Protein AF-Q5NWP3-F1 (afdb_monomer_lite)

Structure (mmCIF, N/CA/C/O backbone):
data_AF-Q5NWP3-F1
#
_entry.id   AF-Q5NWP3-F1
#
loop_
_atom_site.group_PDB
_atom_site.id
_atom_site.type_symbol
_atom_site.label_atom_id
_atom_site.label_alt_id
_atom_site.label_comp_id
_atom_site.label_asym_id
_atom_site.label_entity_id
_atom_site.label_seq_id
_atom_site.pdbx_PDB_ins_code
_atom_site.Cartn_x
_atom_site.Cartn_y
_atom_site.Cartn_z
_atom_site.occupancy
_atom_site.B_iso_or_equiv
_atom_site.auth_seq_id
_atom_site.auth_comp_id
_atom_site.auth_asym_id
_atom_site.auth_atom_id
_atom_site.pdbx_PDB_model_num
ATOM 1 N N . MET A 1 1 ? 7.781 5.897 -9.973 1.00 53.88 1 MET A N 1
ATOM 2 C CA . MET A 1 1 ? 6.914 5.285 -11.003 1.00 53.88 1 MET A CA 1
ATOM 3 C C . MET A 1 1 ? 6.469 3.953 -10.437 1.00 53.88 1 MET A C 1
ATOM 5 O O . MET A 1 1 ? 7.337 3.228 -9.974 1.00 53.88 1 MET A O 1
ATOM 9 N N . VAL A 1 2 ? 5.167 3.684 -10.368 1.00 66.25 2 VAL A N 1
ATOM 10 C CA . VAL A 1 2 ? 4.636 2.439 -9.792 1.00 66.25 2 VAL A CA 1
ATOM 11 C C . VAL A 1 2 ? 4.094 1.606 -10.946 1.00 66.25 2 VAL A C 1
ATOM 13 O O . VAL A 1 2 ? 3.262 2.103 -11.701 1.00 66.25 2 VAL A O 1
ATOM 16 N N . PHE A 1 3 ? 4.604 0.389 -11.113 1.00 75.75 3 PHE A N 1
ATOM 17 C CA . PHE A 1 3 ? 4.081 -0.578 -12.074 1.00 75.75 3 PHE A CA 1
ATOM 18 C C . PHE A 1 3 ? 3.000 -1.416 -11.387 1.00 75.75 3 PHE A C 1
ATOM 20 O O . PHE A 1 3 ? 3.159 -1.806 -10.235 1.00 75.75 3 PHE A O 1
ATOM 27 N N . SER A 1 4 ? 1.911 -1.740 -12.078 1.00 82.62 4 SER A N 1
ATOM 28 C CA . SER A 1 4 ? 1.048 -2.851 -11.662 1.00 82.62 4 SER A CA 1
ATOM 29 C C . SER A 1 4 ? 1.817 -4.175 -11.737 1.00 82.62 4 SER A C 1
ATOM 31 O O . SER A 1 4 ? 2.755 -4.304 -12.523 1.00 82.62 4 SER A O 1
ATOM 33 N N . GLN A 1 5 ? 1.377 -5.206 -11.008 1.00 80.06 5 GLN A N 1
ATOM 34 C CA . GLN A 1 5 ? 2.008 -6.538 -11.059 1.00 80.06 5 GLN A CA 1
ATOM 35 C C . GLN A 1 5 ? 2.155 -7.080 -12.490 1.00 80.06 5 GLN A C 1
ATOM 37 O O . GLN A 1 5 ? 3.157 -7.704 -12.833 1.00 80.06 5 GLN A O 1
ATOM 42 N N . ARG A 1 6 ? 1.169 -6.810 -13.356 1.00 86.81 6 ARG A N 1
ATOM 43 C CA . ARG A 1 6 ? 1.206 -7.222 -14.765 1.00 86.81 6 ARG A CA 1
ATOM 44 C C . ARG A 1 6 ? 2.263 -6.455 -15.560 1.00 86.81 6 ARG A C 1
ATOM 46 O O . ARG A 1 6 ? 2.953 -7.047 -16.389 1.00 86.81 6 ARG A O 1
ATOM 53 N N . GLU A 1 7 ? 2.379 -5.152 -15.326 1.00 89.19 7 GLU A N 1
ATOM 54 C CA . GLU A 1 7 ? 3.393 -4.314 -15.972 1.00 89.19 7 GLU A CA 1
ATOM 55 C C . GLU A 1 7 ? 4.792 -4.703 -15.493 1.00 89.19 7 GLU A C 1
ATOM 57 O O . GLU A 1 7 ? 5.667 -4.926 -16.326 1.00 89.19 7 GLU A O 1
ATOM 62 N N . LEU A 1 8 ? 4.977 -4.906 -14.186 1.00 88.44 8 LEU A N 1
ATOM 63 C CA . LEU A 1 8 ? 6.241 -5.347 -13.604 1.00 88.44 8 LEU A CA 1
ATOM 64 C C . LEU A 1 8 ? 6.680 -6.702 -14.171 1.00 88.44 8 LEU A C 1
ATOM 66 O O . LEU A 1 8 ? 7.806 -6.829 -14.646 1.00 88.44 8 LEU A O 1
ATOM 70 N N . ALA A 1 9 ? 5.786 -7.695 -14.201 1.00 86.62 9 ALA A N 1
ATOM 71 C CA . ALA A 1 9 ? 6.088 -9.008 -14.770 1.00 86.62 9 ALA A CA 1
ATOM 72 C C . ALA A 1 9 ? 6.514 -8.915 -16.245 1.00 86.62 9 ALA A C 1
ATOM 74 O O . ALA A 1 9 ? 7.444 -9.601 -16.672 1.00 86.62 9 ALA A O 1
ATOM 75 N N . THR A 1 10 ? 5.867 -8.034 -17.014 1.00 93.19 10 THR A N 1
ATOM 76 C CA . THR A 1 10 ? 6.191 -7.806 -18.430 1.00 93.19 10 THR A CA 1
ATOM 77 C C . THR A 1 10 ? 7.558 -7.139 -18.590 1.00 93.19 10 THR A C 1
ATOM 79 O O . THR A 1 10 ? 8.366 -7.589 -19.402 1.00 93.19 10 THR A O 1
ATOM 82 N N . VAL A 1 11 ? 7.855 -6.111 -17.789 1.00 90.75 11 VAL A N 1
ATOM 83 C CA . VAL A 1 11 ? 9.152 -5.416 -17.796 1.00 90.75 11 VAL A CA 1
ATOM 84 C C . VAL A 1 11 ? 10.282 -6.370 -17.404 1.00 90.75 11 VAL A C 1
ATOM 86 O O . VAL A 1 11 ? 11.279 -6.459 -18.117 1.00 90.75 11 VAL A O 1
ATOM 89 N N . LEU A 1 12 ? 10.118 -7.145 -16.329 1.00 90.31 12 LEU A N 1
ATOM 90 C CA . LEU A 1 12 ? 11.107 -8.137 -15.894 1.00 90.31 12 LEU A CA 1
ATOM 91 C C . LEU A 1 12 ? 11.341 -9.222 -16.954 1.00 90.31 12 LEU A C 1
ATOM 93 O O . LEU A 1 12 ? 12.481 -9.632 -17.180 1.00 90.31 12 LEU A O 1
ATOM 97 N N . ALA A 1 13 ? 10.281 -9.679 -17.628 1.00 89.81 13 ALA A N 1
ATOM 98 C CA . ALA A 1 13 ? 10.400 -10.641 -18.718 1.00 89.81 13 ALA A CA 1
ATOM 99 C C . ALA A 1 13 ? 11.202 -10.068 -19.897 1.00 89.81 13 ALA A C 1
ATOM 101 O O . ALA A 1 13 ? 12.095 -10.744 -20.411 1.00 89.81 13 ALA A O 1
ATOM 102 N N . ALA A 1 14 ? 10.933 -8.818 -20.287 1.00 89.81 14 ALA A N 1
ATOM 103 C CA . ALA A 1 14 ? 11.665 -8.132 -21.348 1.00 89.81 14 ALA A CA 1
ATOM 104 C C . ALA A 1 14 ? 13.147 -7.924 -20.989 1.00 89.81 14 ALA A C 1
ATOM 106 O O . ALA A 1 14 ? 14.022 -8.203 -21.807 1.00 89.81 14 ALA A O 1
ATOM 107 N N . LEU A 1 15 ? 13.442 -7.518 -19.751 1.00 89.75 15 LEU A N 1
ATOM 108 C CA . LEU A 1 15 ? 14.812 -7.353 -19.255 1.00 89.75 15 LEU A CA 1
ATOM 109 C C . LEU A 1 15 ? 15.590 -8.675 -19.270 1.00 89.75 15 LEU A C 1
ATOM 111 O O . LEU A 1 15 ? 16.701 -8.739 -19.791 1.00 89.75 15 LEU A O 1
ATOM 115 N N . ARG A 1 16 ? 14.993 -9.766 -18.779 1.00 88.06 16 ARG A N 1
ATOM 116 C CA . ARG A 1 16 ? 15.630 -11.094 -18.812 1.00 88.06 16 ARG A CA 1
ATOM 117 C C . ARG A 1 16 ? 15.833 -11.618 -20.228 1.00 88.06 16 ARG A C 1
ATOM 119 O O . ARG A 1 16 ? 16.817 -12.308 -20.491 1.00 88.06 16 ARG A O 1
ATOM 126 N N . PHE A 1 17 ? 14.907 -11.320 -21.135 1.00 86.00 17 PHE A N 1
ATOM 127 C CA . PHE A 1 17 ? 15.078 -11.637 -22.548 1.00 86.00 17 PHE A CA 1
ATOM 128 C C . PHE A 1 17 ? 16.285 -10.887 -23.123 1.00 86.00 17 PHE A C 1
ATOM 130 O O . PHE A 1 17 ? 17.181 -11.527 -23.669 1.00 86.00 17 PHE A O 1
ATOM 137 N N . TRP A 1 18 ? 16.363 -9.574 -22.886 1.00 83.94 18 TRP A N 1
ATOM 138 C CA . TRP A 1 18 ? 17.477 -8.721 -23.304 1.00 83.94 18 TRP A CA 1
ATOM 139 C C . TRP A 1 18 ? 18.832 -9.207 -22.775 1.00 83.94 18 TRP A C 1
ATOM 141 O O . TRP A 1 18 ? 19.793 -9.318 -23.535 1.00 83.94 18 TRP A O 1
ATOM 151 N N . ALA A 1 19 ? 18.908 -9.578 -21.493 1.00 82.19 19 ALA A N 1
ATOM 152 C CA . ALA A 1 19 ? 20.126 -10.122 -20.891 1.00 82.19 19 ALA A CA 1
ATOM 153 C C . ALA A 1 19 ? 20.598 -11.412 -21.585 1.00 82.19 19 ALA A C 1
ATOM 155 O O . ALA A 1 19 ? 21.796 -11.613 -21.774 1.00 82.19 19 ALA A O 1
ATOM 156 N N . ARG A 1 20 ? 19.663 -12.280 -21.998 1.00 81.06 20 ARG A N 1
ATOM 157 C CA . ARG A 1 20 ? 19.969 -13.561 -22.654 1.00 81.06 20 ARG A CA 1
ATOM 158 C C . ARG A 1 20 ? 20.379 -13.418 -24.115 1.00 81.06 20 ARG A C 1
ATOM 160 O O . ARG A 1 20 ? 21.232 -14.173 -24.571 1.00 81.06 20 ARG A O 1
ATOM 167 N N . THR A 1 21 ? 19.738 -12.526 -24.863 1.00 80.50 21 THR A N 1
ATOM 168 C CA . THR A 1 21 ? 20.004 -12.340 -26.299 1.00 80.50 21 THR A CA 1
ATOM 169 C C . THR A 1 21 ? 21.142 -11.356 -26.565 1.00 80.50 21 THR A C 1
ATOM 171 O O . THR A 1 21 ? 21.697 -11.332 -27.665 1.00 80.50 21 THR A O 1
ATOM 174 N N . GLY A 1 22 ? 21.498 -10.545 -25.564 1.00 71.06 22 GLY A N 1
ATOM 175 C CA . GLY A 1 22 ? 22.400 -9.411 -25.711 1.00 71.06 22 GLY A CA 1
ATOM 176 C C . GLY A 1 22 ? 21.822 -8.334 -26.632 1.00 71.06 22 GLY A C 1
ATOM 177 O O . GLY A 1 22 ? 20.681 -8.416 -27.086 1.00 71.06 22 GLY A O 1
ATOM 178 N N . ILE A 1 23 ? 22.660 -7.355 -26.983 1.00 62.84 23 ILE A N 1
ATOM 179 C CA . ILE A 1 23 ? 22.331 -6.260 -27.912 1.00 62.84 23 ILE A CA 1
ATOM 180 C C . ILE A 1 23 ? 22.236 -6.755 -29.381 1.00 62.84 23 ILE A C 1
ATOM 182 O O . ILE A 1 23 ? 22.269 -5.973 -30.323 1.00 62.84 23 ILE A O 1
ATOM 186 N N . SER A 1 24 ? 22.075 -8.061 -29.617 1.00 60.84 24 SER A N 1
ATOM 187 C CA . SER A 1 24 ? 21.851 -8.626 -30.962 1.00 60.84 24 SER A CA 1
ATOM 188 C C . SER A 1 24 ? 20.407 -8.426 -31.449 1.00 60.84 24 SER A C 1
ATOM 190 O O . SER A 1 24 ? 19.904 -9.206 -32.258 1.00 60.84 24 SER A O 1
ATOM 192 N N . GLY A 1 25 ? 19.728 -7.408 -30.917 1.00 63.09 25 GLY A N 1
ATOM 193 C CA . GLY A 1 25 ? 18.420 -6.968 -31.368 1.00 63.09 25 GLY A CA 1
ATOM 194 C C . GLY A 1 25 ? 18.489 -6.298 -32.738 1.00 63.09 25 GLY A C 1
ATOM 195 O O . GLY A 1 25 ? 19.553 -6.042 -33.306 1.00 63.09 25 GLY A O 1
ATOM 196 N N . THR A 1 26 ? 17.321 -6.001 -33.282 1.00 71.88 26 THR A N 1
ATOM 197 C CA . THR A 1 26 ? 17.182 -5.185 -34.485 1.00 71.88 26 THR A CA 1
ATOM 198 C C . THR A 1 26 ? 17.860 -3.813 -34.302 1.00 71.88 26 THR A C 1
ATOM 200 O O . THR A 1 26 ? 17.961 -3.314 -33.177 1.00 71.88 26 THR A O 1
ATOM 203 N N . PRO A 1 27 ? 18.278 -3.133 -35.389 1.00 72.81 27 PRO A N 1
ATOM 204 C CA . PRO A 1 27 ? 18.850 -1.782 -35.312 1.00 72.81 27 PRO A CA 1
ATOM 205 C C . PRO A 1 27 ? 17.970 -0.773 -34.554 1.00 72.81 27 PRO A C 1
ATOM 207 O O . PRO A 1 27 ? 18.478 0.165 -33.945 1.00 72.81 27 PRO A O 1
ATOM 210 N N . LEU A 1 28 ? 16.649 -0.986 -34.557 1.00 80.12 28 LEU A N 1
ATOM 211 C CA . LEU A 1 28 ? 15.690 -0.181 -33.807 1.00 80.12 28 LEU A CA 1
ATOM 212 C C . LEU A 1 28 ? 15.858 -0.353 -32.291 1.00 80.12 28 LEU A C 1
ATOM 214 O O . LEU A 1 28 ? 15.935 0.631 -31.565 1.00 80.12 28 LEU A O 1
ATOM 218 N N . GLU A 1 29 ? 15.946 -1.592 -31.813 1.00 79.00 29 GLU A N 1
ATOM 219 C CA . GLU A 1 29 ? 16.127 -1.888 -30.388 1.00 79.00 29 GLU A CA 1
ATOM 220 C C . GLU A 1 29 ? 17.486 -1.382 -29.888 1.00 79.00 29 GLU A C 1
ATOM 222 O O . GLU A 1 29 ? 17.578 -0.848 -28.784 1.00 79.00 29 GLU A O 1
ATOM 227 N N . HIS A 1 30 ? 18.524 -1.463 -30.730 1.00 77.56 30 HIS A N 1
ATOM 228 C CA . HIS A 1 30 ? 19.825 -0.857 -30.447 1.00 77.56 30 HIS A CA 1
ATOM 229 C C . HIS A 1 30 ? 19.727 0.664 -30.302 1.00 77.56 30 HIS A C 1
ATOM 231 O O . HIS A 1 30 ? 20.241 1.230 -29.339 1.00 77.56 30 HIS A O 1
ATOM 237 N N . SER A 1 31 ? 19.031 1.331 -31.226 1.00 81.00 31 SER A N 1
ATOM 238 C CA . SER A 1 31 ? 18.831 2.780 -31.176 1.00 81.00 31 SER A CA 1
ATOM 239 C C . SER A 1 31 ? 18.046 3.220 -29.940 1.00 81.00 31 SER A C 1
ATOM 241 O O . SER A 1 31 ? 18.354 4.274 -29.393 1.00 81.00 31 SER A O 1
ATOM 243 N N . ILE A 1 32 ? 17.062 2.434 -29.491 1.00 83.69 32 ILE A N 1
ATOM 244 C CA . ILE A 1 32 ? 16.298 2.711 -28.265 1.00 83.69 32 ILE A CA 1
ATOM 245 C C . ILE A 1 32 ? 17.189 2.534 -27.032 1.00 83.69 32 ILE A C 1
ATOM 247 O O . ILE A 1 32 ? 17.233 3.408 -26.173 1.00 83.69 32 ILE A O 1
ATOM 251 N N . ALA A 1 33 ? 17.927 1.425 -26.945 1.00 82.12 33 ALA A N 1
ATOM 252 C CA . ALA A 1 33 ? 18.772 1.127 -25.788 1.00 82.12 33 ALA A CA 1
ATOM 253 C C . ALA A 1 33 ? 19.963 2.090 -25.634 1.00 82.12 33 ALA A C 1
ATOM 255 O O . ALA A 1 33 ? 20.521 2.211 -24.544 1.00 82.12 33 ALA A O 1
ATOM 256 N N . THR A 1 34 ? 20.364 2.743 -26.724 1.00 83.88 34 THR A N 1
ATOM 257 C CA . THR A 1 34 ? 21.504 3.661 -26.759 1.00 83.88 34 THR A CA 1
ATOM 258 C C . THR A 1 34 ? 21.107 5.130 -26.871 1.00 83.88 34 THR A C 1
ATOM 260 O O . THR A 1 34 ? 21.998 5.967 -26.821 1.00 83.88 34 THR A O 1
ATOM 263 N N . GLU A 1 35 ? 19.824 5.477 -27.038 1.00 86.56 35 GLU A N 1
ATOM 264 C CA . GLU A 1 35 ? 19.405 6.841 -27.418 1.00 86.56 35 GLU A CA 1
ATOM 265 C C . GLU A 1 35 ? 20.235 7.356 -28.615 1.00 86.56 35 GLU A C 1
ATOM 267 O O . GLU A 1 35 ? 20.882 8.398 -28.561 1.00 86.56 35 GLU A O 1
ATOM 272 N N . GLY A 1 36 ? 20.320 6.548 -29.677 1.00 80.56 36 GLY A N 1
ATOM 273 C CA . GLY A 1 36 ? 21.149 6.861 -30.846 1.00 80.56 36 GLY A CA 1
ATOM 274 C C . GLY A 1 36 ? 22.645 6.981 -30.522 1.00 80.56 36 GLY A C 1
ATOM 275 O O . GLY A 1 36 ? 23.282 7.948 -30.927 1.00 80.56 36 GLY A O 1
ATOM 276 N N . GLU A 1 37 ? 23.194 6.001 -29.799 1.00 82.06 37 GLU A N 1
ATOM 277 C CA . GLU A 1 37 ? 24.610 5.901 -29.383 1.00 82.06 37 GLU A CA 1
ATOM 278 C C . GLU A 1 37 ? 25.077 6.883 -28.288 1.00 82.06 37 GLU A C 1
ATOM 280 O O . GLU A 1 37 ? 26.255 6.896 -27.928 1.00 82.06 37 GLU A O 1
ATOM 285 N N . VAL A 1 38 ? 24.172 7.661 -27.688 1.00 88.00 38 VAL A N 1
ATOM 286 C CA . VAL A 1 38 ? 24.480 8.572 -26.568 1.00 88.00 38 VAL A CA 1
ATOM 287 C C . VAL A 1 38 ? 24.705 7.819 -25.250 1.00 88.00 38 VAL A C 1
ATOM 289 O O . VAL A 1 38 ? 25.491 8.247 -24.402 1.00 88.00 38 VAL A O 1
ATOM 292 N N . LEU A 1 39 ? 24.016 6.697 -25.061 1.00 87.81 39 LEU A N 1
ATOM 293 C CA . LEU A 1 39 ? 24.023 5.892 -23.847 1.00 87.81 39 LEU A CA 1
ATOM 294 C C . LEU A 1 39 ? 24.662 4.527 -24.087 1.00 87.81 39 LEU A C 1
ATOM 296 O O . LEU A 1 39 ? 24.527 3.913 -25.147 1.00 87.81 39 LEU A O 1
ATOM 300 N N . ARG A 1 40 ? 25.312 4.013 -23.040 1.00 85.25 40 ARG A N 1
ATOM 301 C CA . ARG A 1 40 ? 25.775 2.629 -22.992 1.00 85.25 40 ARG A CA 1
ATOM 302 C C . ARG A 1 40 ? 24.626 1.736 -22.503 1.00 85.25 40 ARG A C 1
ATOM 304 O O . ARG A 1 40 ? 24.156 1.953 -21.386 1.00 85.25 40 ARG A O 1
ATOM 311 N N . PRO A 1 41 ? 24.212 0.714 -23.272 1.00 85.88 41 PRO A N 1
ATOM 312 C CA . PRO A 1 41 ? 23.213 -0.238 -22.812 1.00 85.88 41 PRO A CA 1
ATOM 313 C C . PRO A 1 41 ? 23.726 -1.035 -21.614 1.00 85.88 41 PRO A C 1
ATOM 315 O O . PRO A 1 41 ? 24.922 -1.334 -21.525 1.00 85.88 41 PRO A O 1
ATOM 318 N N . LEU A 1 42 ? 22.806 -1.413 -20.727 1.00 88.44 42 LEU A N 1
ATOM 319 C CA . LEU A 1 42 ? 23.125 -2.249 -19.575 1.00 88.44 42 LEU A CA 1
ATOM 320 C C . LEU A 1 42 ? 23.656 -3.609 -20.034 1.00 88.44 42 LEU A C 1
ATOM 322 O O . LEU A 1 42 ? 23.121 -4.230 -20.959 1.00 88.44 42 LEU A O 1
ATOM 326 N N . ASN A 1 43 ? 24.707 -4.070 -19.367 1.00 86.56 43 ASN A N 1
ATOM 327 C CA . ASN A 1 43 ? 25.199 -5.431 -19.509 1.00 86.56 43 ASN A CA 1
ATOM 328 C C . ASN A 1 43 ? 24.366 -6.420 -18.668 1.00 86.56 43 ASN A C 1
ATOM 330 O O . ASN A 1 43 ? 23.470 -6.023 -17.928 1.00 86.56 43 ASN A O 1
ATOM 334 N N . MET A 1 44 ? 24.656 -7.718 -18.787 1.00 86.50 44 MET A N 1
ATOM 335 C CA . MET A 1 44 ? 23.912 -8.781 -18.098 1.00 86.50 44 MET A CA 1
ATOM 336 C C . MET A 1 44 ? 23.868 -8.598 -16.572 1.00 86.50 44 MET A C 1
ATOM 338 O O . MET A 1 44 ? 22.788 -8.670 -15.995 1.00 86.50 44 MET A O 1
ATOM 342 N N . GLU A 1 45 ? 25.002 -8.299 -15.935 1.00 89.50 45 GLU A N 1
ATOM 343 C CA . GLU A 1 45 ? 25.081 -8.096 -14.481 1.00 89.50 45 GLU A CA 1
ATOM 344 C C . GLU A 1 45 ? 24.277 -6.860 -14.055 1.00 89.50 45 GLU A C 1
ATOM 346 O O . GLU A 1 45 ? 23.557 -6.877 -13.060 1.00 89.50 45 GLU A O 1
ATOM 351 N N . GLU A 1 46 ? 24.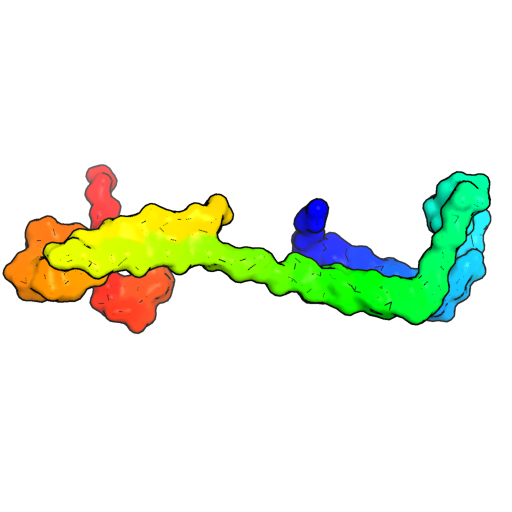341 -5.785 -14.844 1.00 91.38 46 GLU A N 1
ATOM 352 C CA . GLU A 1 46 ? 23.576 -4.562 -14.584 1.00 91.38 46 GLU A CA 1
ATOM 353 C C . GLU A 1 46 ? 22.062 -4.776 -14.749 1.00 91.38 46 GLU A C 1
ATOM 355 O O . GLU A 1 46 ? 21.267 -4.180 -14.017 1.00 91.38 46 GLU A O 1
ATOM 360 N N . VAL A 1 47 ? 21.651 -5.637 -15.686 1.00 90.69 47 VAL A N 1
ATOM 361 C CA . VAL A 1 47 ? 20.249 -6.037 -15.856 1.00 90.69 47 VAL A CA 1
ATOM 362 C C . VAL A 1 47 ? 19.771 -6.895 -14.686 1.00 90.69 47 VAL A C 1
ATOM 364 O O . VAL A 1 47 ? 18.648 -6.688 -14.224 1.00 90.69 47 VAL A O 1
ATOM 367 N N . ASP A 1 48 ? 20.598 -7.809 -14.178 1.00 89.06 48 ASP A N 1
ATOM 368 C CA . ASP A 1 48 ? 20.261 -8.614 -12.999 1.00 89.06 48 ASP A CA 1
ATOM 369 C C . ASP A 1 48 ? 20.059 -7.723 -11.765 1.00 89.06 48 ASP A C 1
ATOM 371 O O . ASP A 1 48 ? 19.010 -7.795 -11.122 1.00 89.06 48 ASP A O 1
ATOM 375 N N . VAL A 1 49 ? 20.976 -6.781 -11.515 1.00 91.44 49 VAL A N 1
ATOM 376 C CA . VAL A 1 49 ? 20.840 -5.786 -10.435 1.00 91.44 49 VAL A CA 1
ATOM 377 C C . VAL A 1 49 ? 19.583 -4.928 -10.610 1.00 91.44 49 VAL A C 1
ATOM 379 O O . VAL A 1 49 ? 18.893 -4.615 -9.637 1.00 91.44 49 VAL A O 1
ATOM 382 N N . LEU A 1 50 ? 19.245 -4.530 -11.841 1.00 90.75 50 LEU A N 1
ATOM 383 C CA . LEU A 1 50 ? 18.014 -3.784 -12.106 1.00 90.75 50 LEU A CA 1
ATOM 384 C C . LEU A 1 50 ? 16.767 -4.633 -11.831 1.00 90.75 50 LEU A C 1
ATOM 386 O O . LEU A 1 50 ? 15.806 -4.124 -11.256 1.00 90.75 50 LEU A O 1
ATOM 390 N N . CYS A 1 51 ? 16.777 -5.912 -12.208 1.00 89.56 51 CYS A N 1
ATOM 391 C CA . CYS A 1 51 ? 15.680 -6.829 -11.922 1.00 89.56 51 CYS A CA 1
ATOM 392 C C . CYS A 1 51 ? 15.490 -7.004 -10.415 1.00 89.56 51 CYS A C 1
ATOM 394 O O . CYS A 1 51 ? 14.358 -6.933 -9.947 1.00 89.56 51 CYS A O 1
ATOM 396 N N . GLU A 1 52 ? 16.564 -7.205 -9.651 1.00 87.75 52 GLU A N 1
ATOM 397 C CA . GLU A 1 52 ? 16.500 -7.286 -8.188 1.00 87.75 52 GLU A CA 1
ATOM 398 C C . GLU A 1 52 ? 15.887 -6.018 -7.602 1.00 87.75 52 GLU A C 1
ATOM 400 O O . GLU A 1 52 ? 14.878 -6.094 -6.905 1.00 87.75 52 GLU A O 1
ATOM 405 N N . ARG A 1 53 ? 16.403 -4.845 -7.988 1.00 86.38 53 ARG A N 1
ATOM 406 C CA . ARG A 1 53 ? 15.869 -3.556 -7.536 1.00 86.38 53 ARG A CA 1
ATOM 407 C C . ARG A 1 53 ? 14.388 -3.401 -7.856 1.00 86.38 53 ARG A C 1
ATOM 409 O O . ARG A 1 53 ? 13.635 -2.978 -6.992 1.00 86.38 53 ARG A O 1
ATOM 416 N N . LEU A 1 54 ? 13.956 -3.735 -9.071 1.00 86.31 54 LEU A N 1
ATOM 417 C CA . LEU A 1 54 ? 12.547 -3.643 -9.465 1.00 86.31 54 LEU A CA 1
ATOM 418 C C . LEU A 1 54 ? 11.654 -4.609 -8.678 1.00 86.31 54 LEU A C 1
ATOM 420 O O . LEU A 1 54 ? 10.538 -4.237 -8.339 1.00 86.31 54 LEU A O 1
ATOM 424 N N . ASN A 1 55 ? 12.146 -5.806 -8.348 1.00 81.56 55 ASN A N 1
ATOM 425 C CA . ASN A 1 55 ? 11.421 -6.749 -7.492 1.00 81.56 55 ASN A CA 1
ATOM 426 C C . ASN A 1 55 ? 11.361 -6.290 -6.027 1.00 81.56 55 ASN A C 1
ATOM 428 O O . ASN A 1 55 ? 10.409 -6.624 -5.335 1.00 81.56 55 ASN A O 1
ATOM 432 N N . THR A 1 56 ? 12.341 -5.516 -5.553 1.00 72.31 56 THR A N 1
ATOM 433 C CA . THR A 1 56 ? 12.317 -4.934 -4.201 1.00 72.31 56 THR A CA 1
ATOM 434 C C . THR A 1 56 ? 11.596 -3.591 -4.126 1.00 72.31 56 THR A C 1
ATOM 436 O O . THR A 1 56 ? 11.364 -3.093 -3.036 1.00 72.31 56 THR A O 1
ATOM 439 N N . VAL A 1 57 ? 11.241 -2.967 -5.253 1.00 63.38 57 VAL A N 1
ATOM 440 C CA . VAL A 1 57 ? 10.460 -1.712 -5.250 1.00 63.38 57 VAL A CA 1
ATOM 441 C C . VAL A 1 57 ? 9.004 -1.962 -4.817 1.00 63.38 57 VAL A C 1
ATOM 443 O O . VAL A 1 57 ? 8.315 -1.017 -4.441 1.00 63.38 57 VAL A O 1
ATOM 446 N N . ASP A 1 58 ? 8.565 -3.228 -4.798 1.00 54.44 58 ASP A N 1
ATOM 447 C CA . ASP A 1 58 ? 7.314 -3.674 -4.167 1.00 54.44 58 ASP A CA 1
ATOM 448 C C . ASP A 1 58 ? 7.437 -3.944 -2.656 1.00 54.44 58 ASP A C 1
ATOM 450 O O . ASP A 1 58 ? 6.414 -4.169 -2.007 1.00 54.44 58 ASP A O 1
ATOM 454 N N . ASP A 1 59 ? 8.634 -3.853 -2.057 1.00 51.75 59 ASP A N 1
ATOM 455 C CA . ASP A 1 59 ? 8.714 -3.616 -0.614 1.00 51.75 59 ASP A CA 1
ATOM 456 C C . ASP A 1 59 ? 8.273 -2.171 -0.408 1.00 51.75 59 ASP A C 1
ATOM 458 O O . ASP A 1 59 ? 9.055 -1.220 -0.476 1.00 51.75 59 ASP A O 1
ATOM 462 N N . HIS A 1 60 ? 6.954 -2.027 -0.267 1.00 54.84 60 HIS A N 1
ATOM 463 C CA . HIS A 1 60 ? 6.262 -0.858 0.232 1.00 54.84 60 HIS A CA 1
ATOM 464 C C . HIS A 1 60 ? 7.210 -0.083 1.149 1.00 54.84 60 HIS A C 1
ATOM 466 O O . HIS A 1 60 ? 7.690 -0.663 2.125 1.00 54.84 60 HIS A O 1
ATOM 472 N N . GLU A 1 61 ? 7.471 1.207 0.886 1.00 61.19 61 GLU A N 1
ATOM 473 C CA . GLU A 1 61 ? 7.876 2.088 1.985 1.00 61.19 61 GLU A CA 1
ATOM 474 C C . GLU A 1 61 ? 6.887 1.779 3.100 1.00 61.19 61 GLU A C 1
ATOM 476 O O . GLU A 1 61 ? 5.689 2.010 2.912 1.00 61.19 61 GLU A O 1
ATOM 481 N N . ALA A 1 62 ? 7.358 1.086 4.144 1.00 65.38 62 ALA A N 1
ATOM 482 C CA . ALA A 1 62 ? 6.474 0.470 5.114 1.00 65.38 62 ALA A CA 1
ATOM 483 C C . ALA A 1 62 ? 5.597 1.596 5.623 1.00 65.38 62 ALA A C 1
ATOM 485 O O . ALA A 1 62 ? 6.125 2.517 6.240 1.00 65.38 62 ALA A O 1
ATOM 486 N N . LYS A 1 63 ? 4.309 1.604 5.258 1.00 81.94 63 LYS A N 1
ATOM 487 C CA . LYS A 1 63 ? 3.482 2.769 5.543 1.00 81.94 63 LYS A CA 1
ATOM 488 C C . LYS A 1 63 ? 3.425 2.900 7.054 1.00 81.94 63 LYS A C 1
ATOM 490 O O . LYS A 1 63 ? 2.967 1.989 7.744 1.00 81.94 63 LYS A O 1
ATOM 495 N N . ARG A 1 64 ? 3.964 3.995 7.573 1.00 88.56 64 ARG A N 1
ATOM 496 C CA . ARG A 1 64 ? 4.141 4.171 9.008 1.00 88.56 64 ARG A CA 1
ATOM 497 C C . ARG A 1 64 ? 2.832 4.656 9.596 1.00 88.56 64 ARG A C 1
ATOM 499 O O . ARG A 1 64 ? 2.174 5.544 9.054 1.00 88.56 64 ARG A O 1
ATOM 506 N N . VAL A 1 65 ? 2.498 4.093 10.746 1.00 92.81 65 VAL A N 1
ATOM 507 C CA . VAL A 1 65 ? 1.477 4.611 11.646 1.00 92.81 65 VAL A CA 1
ATOM 508 C C . VAL A 1 65 ? 2.104 4.734 13.027 1.00 92.81 65 VAL A C 1
ATOM 510 O O . VAL A 1 65 ? 2.766 3.813 13.504 1.00 92.81 65 VAL A O 1
ATOM 513 N N . LEU A 1 66 ? 1.925 5.891 13.652 1.00 93.50 66 LEU A N 1
ATOM 514 C CA . LEU A 1 66 ? 2.249 6.123 15.048 1.00 93.50 66 LEU A CA 1
ATOM 515 C C . LEU A 1 66 ? 0.941 6.368 15.792 1.00 93.50 66 LEU A C 1
ATOM 517 O O . LEU A 1 66 ? 0.207 7.300 15.466 1.00 93.50 66 LEU A O 1
ATOM 521 N N . VAL A 1 67 ? 0.685 5.534 16.795 1.00 94.62 67 VAL A N 1
ATOM 522 C CA . VAL A 1 67 ? -0.414 5.712 17.742 1.00 94.62 67 VAL A CA 1
ATOM 523 C C . VAL A 1 67 ? 0.202 6.045 19.095 1.00 94.62 67 VAL A C 1
ATOM 525 O O . VAL A 1 67 ? 0.958 5.246 19.647 1.00 94.62 67 VAL A O 1
ATOM 528 N N . SER A 1 68 ? -0.086 7.237 19.608 1.00 95.06 68 SER A N 1
ATOM 529 C CA . SER A 1 68 ? 0.326 7.671 20.943 1.00 95.06 68 SER A CA 1
ATOM 530 C C . SER A 1 68 ? -0.886 7.642 21.859 1.00 95.06 68 SER A C 1
ATOM 532 O O . SER A 1 68 ? -1.890 8.271 21.550 1.00 95.06 68 SER A O 1
ATOM 534 N N . VAL A 1 69 ? -0.798 6.929 22.982 1.00 93.50 69 VAL A N 1
ATOM 535 C CA . VAL A 1 69 ? -1.904 6.817 23.942 1.00 93.50 69 VAL A CA 1
ATOM 536 C C . VAL A 1 69 ? -1.514 7.478 25.256 1.00 93.50 69 VAL A C 1
ATOM 538 O O . VAL A 1 69 ? -0.487 7.142 25.846 1.00 93.50 69 VAL A O 1
ATOM 541 N N . SER A 1 70 ? -2.347 8.402 25.732 1.00 93.56 70 SER A N 1
ATOM 542 C CA . SER A 1 70 ? -2.167 9.073 27.020 1.00 93.56 70 SER A CA 1
ATOM 543 C C . SER A 1 70 ? -3.511 9.275 27.707 1.00 93.56 70 SER A C 1
ATOM 545 O O . SER A 1 70 ? -4.430 9.852 27.133 1.00 93.56 70 SER A O 1
ATOM 547 N N . GLY A 1 71 ? -3.645 8.777 28.940 1.00 89.88 71 GLY A N 1
ATOM 548 C CA . GLY A 1 71 ? -4.875 8.930 29.727 1.00 89.88 71 GLY A CA 1
ATOM 549 C C . GLY A 1 71 ? -6.135 8.349 29.071 1.00 89.88 71 GLY A C 1
ATOM 550 O O . GLY A 1 71 ? -7.217 8.870 29.310 1.00 89.88 71 GLY A O 1
ATOM 551 N N . GLY A 1 72 ? -5.997 7.319 28.227 1.00 84.69 72 GLY A N 1
ATOM 552 C CA . GLY A 1 72 ? -7.107 6.716 27.473 1.00 84.69 72 GLY A CA 1
ATOM 553 C C . GLY A 1 72 ? -7.444 7.417 26.151 1.00 84.69 72 GLY A C 1
ATOM 554 O O . GLY A 1 72 ? -8.318 6.960 25.428 1.00 84.69 72 GLY A O 1
ATOM 555 N N . VAL A 1 73 ? -6.742 8.497 25.795 1.00 87.56 73 VAL A N 1
ATOM 556 C CA . VAL A 1 73 ? -6.915 9.191 24.510 1.00 87.56 73 VAL A CA 1
ATOM 557 C C . VAL A 1 73 ? -5.818 8.754 23.543 1.00 87.56 73 VAL A C 1
ATOM 559 O O . VAL A 1 73 ? -4.644 8.732 23.918 1.00 87.56 73 VAL A O 1
ATOM 562 N N . ALA A 1 74 ? -6.201 8.403 22.314 1.00 92.19 74 ALA A N 1
ATOM 563 C CA . ALA A 1 74 ? -5.285 8.005 21.250 1.00 92.19 74 ALA A CA 1
ATOM 564 C C . ALA A 1 74 ? -5.120 9.121 20.205 1.00 92.19 74 ALA A C 1
ATOM 566 O O . ALA A 1 74 ? -6.087 9.528 19.564 1.00 92.19 74 ALA A O 1
ATOM 567 N N . ASP A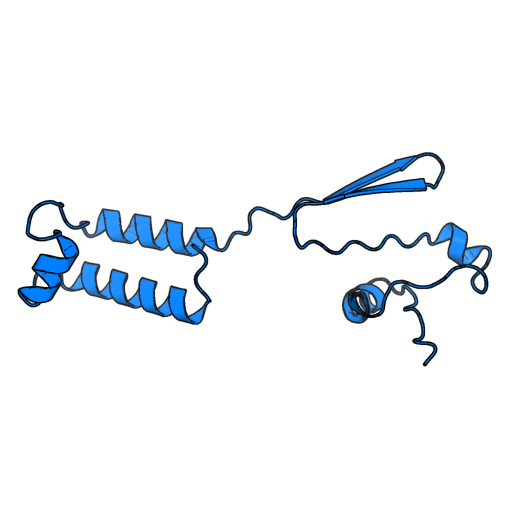 1 75 ? -3.879 9.556 19.996 1.00 94.31 75 ASP A N 1
ATOM 568 C CA . ASP A 1 75 ? -3.469 10.442 18.908 1.00 94.31 75 ASP A CA 1
ATOM 569 C C . ASP A 1 75 ? -2.842 9.621 17.777 1.00 94.31 75 ASP A C 1
ATOM 571 O O . ASP A 1 75 ? -2.030 8.721 18.020 1.00 94.31 75 ASP A O 1
ATOM 575 N N . ILE A 1 76 ? -3.195 9.941 16.530 1.00 94.00 76 ILE A N 1
ATOM 576 C CA . ILE A 1 76 ? -2.805 9.158 15.353 1.00 94.00 76 ILE A CA 1
ATOM 577 C C . ILE A 1 76 ? -2.069 10.048 14.351 1.00 94.00 76 ILE A C 1
ATOM 579 O O . ILE A 1 76 ? -2.572 11.093 13.939 1.00 94.00 76 ILE A O 1
ATOM 583 N N . ALA A 1 77 ? -0.903 9.588 13.900 1.00 94.31 77 ALA A N 1
ATOM 584 C CA . ALA A 1 77 ? -0.200 10.122 12.738 1.00 94.31 77 ALA A CA 1
ATOM 585 C C . ALA A 1 77 ? 0.128 8.977 11.775 1.00 94.31 77 ALA A C 1
ATOM 587 O O . ALA A 1 77 ? 0.636 7.938 12.197 1.00 94.31 77 ALA A O 1
ATOM 588 N N . CYS A 1 78 ? -0.153 9.146 10.484 1.00 93.62 78 CYS A N 1
ATOM 589 C CA . CYS A 1 78 ? 0.101 8.107 9.490 1.00 93.62 78 CYS A CA 1
ATOM 590 C C . CYS A 1 78 ? 0.572 8.668 8.146 1.00 93.62 78 CYS A C 1
ATOM 592 O O . CYS A 1 78 ? 0.291 9.816 7.797 1.00 93.62 78 CYS A O 1
ATOM 594 N N . ASP A 1 79 ? 1.309 7.840 7.404 1.00 91.94 79 ASP A N 1
ATOM 595 C CA . ASP A 1 79 ? 1.687 8.133 6.023 1.00 91.94 79 ASP A CA 1
ATOM 596 C C . ASP A 1 79 ? 0.445 8.161 5.098 1.00 91.94 79 ASP A C 1
ATOM 598 O O . ASP A 1 79 ? -0.573 7.521 5.385 1.00 91.94 79 ASP A O 1
ATOM 602 N N . PRO A 1 80 ? 0.504 8.858 3.946 1.00 85.19 80 PRO A N 1
ATOM 603 C CA . PRO A 1 80 ? -0.623 8.946 3.021 1.00 85.19 80 PRO A CA 1
ATOM 604 C C . PRO A 1 80 ? -1.189 7.588 2.561 1.00 85.19 80 PRO A C 1
ATOM 606 O O . PRO A 1 80 ? -0.484 6.668 2.124 1.00 85.19 80 PRO A O 1
ATOM 609 N N . GLY A 1 81 ? -2.519 7.485 2.595 1.00 84.00 81 GLY A N 1
ATOM 610 C CA . GLY A 1 81 ? -3.253 6.290 2.177 1.00 84.00 81 GLY A CA 1
ATOM 611 C C . GLY A 1 81 ? -3.179 5.130 3.173 1.00 84.00 81 GLY A C 1
ATOM 612 O O . GLY A 1 81 ? -3.276 3.980 2.745 1.00 84.00 81 GLY A O 1
ATOM 613 N N . VAL A 1 82 ? -2.937 5.417 4.454 1.00 89.56 82 VAL A N 1
ATOM 614 C CA . VAL A 1 82 ? -3.253 4.523 5.573 1.00 89.56 82 VAL A CA 1
ATOM 615 C C . VAL A 1 82 ? -4.583 4.975 6.168 1.00 89.56 82 VAL A C 1
ATOM 617 O O . VAL A 1 82 ? -4.760 6.155 6.458 1.00 89.56 82 VAL A O 1
ATOM 620 N N . GLU A 1 83 ? -5.508 4.040 6.352 1.00 91.56 83 GLU A N 1
ATOM 621 C CA . GLU A 1 83 ? -6.716 4.250 7.149 1.00 91.56 83 GLU A CA 1
ATOM 622 C C . GLU A 1 83 ? -6.475 3.616 8.522 1.00 91.56 83 GLU A C 1
ATOM 624 O O . GLU A 1 83 ? -5.973 2.493 8.605 1.00 91.56 83 GLU A O 1
ATOM 629 N N . VAL A 1 84 ? -6.798 4.329 9.602 1.00 91.81 84 VAL A N 1
ATOM 630 C CA . VAL A 1 84 ? -6.579 3.856 10.976 1.00 91.81 84 VAL A CA 1
ATOM 631 C C . VAL A 1 84 ? -7.876 3.982 11.761 1.00 91.81 84 VAL A C 1
ATOM 633 O O . VAL A 1 84 ? -8.489 5.046 11.767 1.00 91.81 84 VAL A O 1
ATOM 636 N N . ALA A 1 85 ? -8.254 2.912 12.457 1.00 92.44 85 ALA A N 1
ATOM 637 C CA . ALA A 1 85 ? -9.322 2.908 13.446 1.00 92.44 85 ALA A CA 1
ATOM 638 C C . ALA A 1 85 ? -8.755 2.439 14.791 1.00 92.44 85 ALA A C 1
ATOM 640 O O . ALA A 1 85 ? -7.986 1.478 14.845 1.00 92.44 85 ALA A O 1
ATOM 641 N N . VAL A 1 86 ? -9.129 3.129 15.868 1.00 90.75 86 VAL A N 1
ATOM 642 C CA . VAL A 1 86 ? -8.793 2.750 17.245 1.00 90.75 86 VAL A CA 1
ATOM 643 C C . VAL A 1 86 ? -10.087 2.358 17.935 1.00 90.75 86 VAL A C 1
ATOM 645 O O . VAL A 1 86 ? -11.057 3.110 17.896 1.00 90.75 86 VAL A O 1
ATOM 648 N N . PHE A 1 87 ? -10.090 1.182 18.552 1.00 91.31 87 PHE A N 1
ATOM 649 C CA . PHE A 1 87 ? -11.219 0.682 19.319 1.00 91.31 87 PHE A CA 1
ATOM 650 C C . PHE A 1 87 ? -10.791 0.481 20.768 1.00 91.31 87 PHE A C 1
ATOM 652 O O . PHE A 1 87 ? -9.870 -0.289 21.045 1.00 91.31 87 PHE A O 1
ATOM 659 N N . ASP A 1 88 ? -11.444 1.196 21.677 1.00 90.62 88 ASP A N 1
ATOM 660 C CA . ASP A 1 88 ? -11.196 1.072 23.107 1.00 90.62 88 ASP A CA 1
ATOM 661 C C . ASP A 1 88 ? -12.109 -0.009 23.699 1.00 90.62 88 ASP A C 1
ATOM 663 O O . ASP A 1 88 ? -13.319 0.175 23.856 1.00 90.62 88 ASP A O 1
ATOM 667 N N . HIS A 1 89 ? -11.511 -1.155 24.025 1.00 90.25 89 HIS A N 1
ATOM 668 C CA . HIS A 1 89 ? -12.225 -2.268 24.639 1.00 90.25 89 HIS A CA 1
ATOM 669 C C . HIS A 1 89 ? -12.753 -1.937 26.035 1.00 90.25 89 HIS A C 1
ATOM 671 O O . HIS A 1 89 ? -13.799 -2.468 26.404 1.00 90.25 89 HIS A O 1
ATOM 677 N N . ASP A 1 90 ? -12.070 -1.084 26.798 1.00 91.12 90 ASP A N 1
ATOM 678 C CA . ASP A 1 90 ? -12.477 -0.761 28.164 1.00 91.12 90 ASP A CA 1
ATOM 679 C C . ASP A 1 90 ? -13.703 0.160 28.143 1.00 91.12 90 ASP A C 1
ATOM 681 O O . ASP A 1 90 ? -14.675 -0.079 28.867 1.00 91.12 90 ASP A O 1
ATOM 685 N N . ALA A 1 91 ? -13.708 1.157 27.250 1.00 89.62 91 ALA A N 1
ATOM 686 C CA . ALA A 1 91 ? -14.879 1.998 27.007 1.00 89.62 91 ALA A CA 1
ATOM 687 C C . ALA A 1 91 ? -16.076 1.169 26.518 1.00 89.62 91 ALA A C 1
ATOM 689 O O . ALA A 1 91 ? -17.165 1.264 27.089 1.00 89.62 91 ALA A O 1
ATOM 690 N N . PHE A 1 92 ? -15.861 0.290 25.531 1.00 90.44 92 PHE A N 1
ATOM 691 C CA . PHE A 1 92 ? -16.927 -0.565 25.012 1.00 90.44 92 PHE A CA 1
ATOM 692 C C . PHE A 1 92 ? -17.466 -1.536 26.066 1.00 90.44 92 PHE A C 1
ATOM 694 O O . PHE A 1 92 ? -18.673 -1.728 26.162 1.00 90.44 92 PHE A O 1
ATOM 701 N N . ALA A 1 93 ? -16.603 -2.136 26.888 1.00 89.81 93 ALA A N 1
ATOM 702 C CA . ALA A 1 93 ? -17.036 -3.023 27.965 1.00 89.81 93 ALA A CA 1
ATOM 703 C C . AL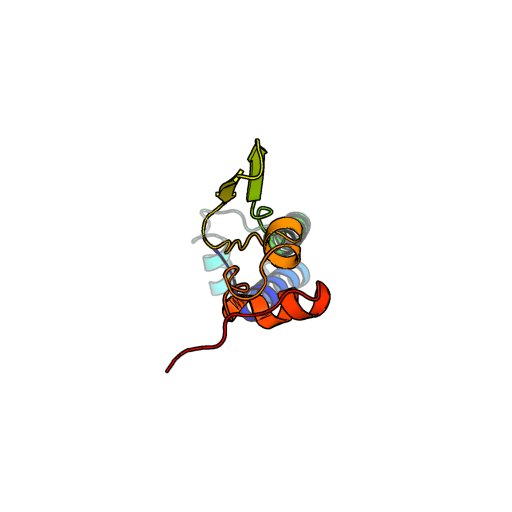A A 1 93 ? -17.834 -2.285 29.053 1.00 89.81 93 ALA A C 1
ATOM 705 O O . ALA A 1 93 ? -18.696 -2.895 29.689 1.00 89.81 93 ALA A O 1
ATOM 706 N N . SER A 1 94 ? -17.560 -0.993 29.271 1.00 93.25 94 SER A N 1
ATOM 707 C CA . SER A 1 94 ? -18.297 -0.166 30.228 1.00 93.25 94 SER A CA 1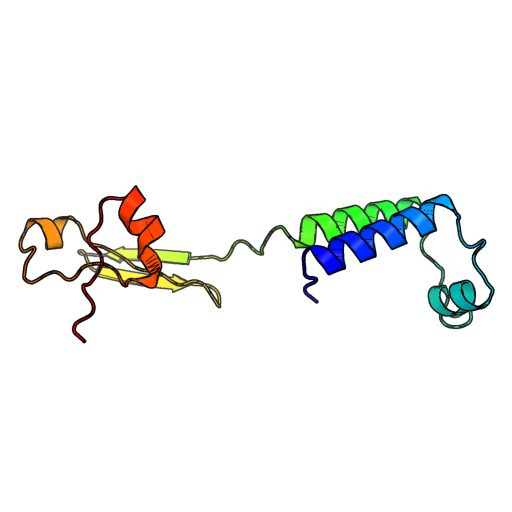
ATOM 708 C C . SER A 1 94 ? -19.680 0.239 29.719 1.00 93.25 94 SER A C 1
ATOM 710 O O . SER A 1 94 ? -20.632 0.211 30.498 1.00 93.25 94 SER A O 1
ATOM 712 N N . ASP A 1 95 ? -19.795 0.649 28.454 1.00 89.81 95 ASP A N 1
ATOM 713 C CA . ASP A 1 95 ? -21.068 1.042 27.842 1.00 89.81 95 ASP A CA 1
ATOM 714 C C . ASP A 1 95 ? -21.094 0.710 26.334 1.00 89.81 95 ASP A C 1
ATOM 716 O O . ASP A 1 95 ? -20.706 1.536 25.498 1.00 89.81 95 ASP A O 1
ATOM 720 N N . PRO A 1 96 ? -21.556 -0.502 25.971 1.00 86.94 96 PRO A N 1
ATOM 721 C CA . PRO A 1 96 ? -21.647 -0.935 24.579 1.00 86.94 96 PRO A CA 1
ATOM 722 C C . PRO A 1 96 ? -22.666 -0.158 23.737 1.00 86.94 96 PRO A C 1
ATOM 724 O O . PRO A 1 96 ? -22.557 -0.169 22.515 1.00 86.94 96 PRO A O 1
ATOM 727 N N . GLU A 1 97 ? -23.679 0.468 24.350 1.00 85.88 97 GLU A N 1
ATOM 728 C CA . GLU A 1 97 ? -24.702 1.220 23.605 1.00 85.88 97 GLU A CA 1
ATOM 729 C C . GLU A 1 97 ? -24.235 2.642 23.286 1.00 85.88 97 GLU A C 1
ATOM 731 O O . GLU A 1 97 ? -24.585 3.187 22.239 1.00 85.88 97 GLU A O 1
ATOM 736 N N . ALA A 1 98 ? -23.417 3.237 24.160 1.00 82.50 98 ALA A N 1
ATOM 737 C CA . ALA A 1 98 ? -22.814 4.547 23.927 1.00 82.50 98 ALA A CA 1
ATOM 738 C C . ALA A 1 98 ? -21.509 4.492 23.111 1.00 82.50 98 ALA A C 1
ATOM 740 O O . ALA A 1 98 ? -21.077 5.521 22.586 1.00 82.50 98 ALA A O 1
ATOM 741 N N . THR A 1 99 ? -20.879 3.318 22.998 1.00 83.44 99 THR A N 1
ATOM 742 C CA . THR A 1 99 ? -19.609 3.141 22.282 1.00 83.44 99 THR A CA 1
ATOM 743 C C . THR A 1 99 ? -19.842 2.529 20.904 1.00 83.44 99 THR A C 1
ATOM 745 O O . THR A 1 99 ? -20.182 1.353 20.776 1.00 83.44 99 THR A O 1
ATOM 748 N N . ALA A 1 100 ? -19.632 3.325 19.856 1.00 85.94 100 ALA A N 1
ATOM 749 C CA . ALA A 1 100 ? -19.746 2.858 18.480 1.00 85.94 100 ALA A CA 1
ATOM 750 C C . ALA A 1 100 ? -18.645 1.842 18.118 1.00 85.94 100 ALA A C 1
ATOM 752 O O . ALA A 1 100 ? -17.557 1.825 18.699 1.00 85.94 100 ALA A O 1
ATOM 753 N N . GLY A 1 101 ? -18.947 0.984 17.142 1.00 88.62 101 GLY A N 1
ATOM 754 C CA . GLY A 1 101 ? -17.977 0.065 16.550 1.00 88.62 101 GLY A CA 1
ATOM 755 C C . GLY A 1 101 ? -16.961 0.771 15.649 1.00 88.62 101 GLY A C 1
ATOM 756 O O . GLY A 1 101 ? -16.924 1.992 15.548 1.00 88.62 101 GLY A O 1
ATOM 757 N N . VAL A 1 102 ? -16.137 -0.006 14.946 1.00 93.19 102 VAL A N 1
ATOM 758 C CA . VAL A 1 102 ? -15.257 0.538 13.898 1.00 93.19 102 VAL A CA 1
ATOM 759 C C . VAL A 1 102 ? -16.004 0.687 12.566 1.00 93.19 102 VAL A C 1
ATOM 761 O O . VAL A 1 102 ? -16.958 -0.056 12.314 1.00 93.19 102 VAL A O 1
ATOM 764 N N . PRO A 1 103 ? -15.564 1.583 11.664 1.00 93.06 103 PRO A N 1
ATOM 765 C CA . PRO A 1 103 ? -16.188 1.745 10.355 1.00 93.06 103 PRO A CA 1
ATOM 766 C C . PRO A 1 103 ? -16.210 0.450 9.531 1.00 93.06 103 PRO A C 1
ATOM 768 O O . PRO A 1 103 ? -15.307 -0.386 9.606 1.00 93.06 103 PRO A O 1
ATOM 771 N N . SER A 1 104 ? -17.217 0.308 8.665 1.00 92.06 104 SER A N 1
ATOM 772 C CA . SER A 1 104 ? -17.393 -0.890 7.821 1.00 92.06 104 SER A CA 1
ATOM 773 C C . SER A 1 104 ? -16.231 -1.202 6.867 1.00 92.06 104 SER A C 1
ATOM 775 O O . SER A 1 104 ? -16.053 -2.367 6.501 1.00 92.06 104 SER A O 1
ATOM 777 N N . SER A 1 105 ? -15.393 -0.214 6.530 1.00 93.00 105 SER A N 1
ATOM 778 C CA . SER A 1 105 ? -14.135 -0.406 5.791 1.00 93.00 105 SER A CA 1
ATOM 779 C C . SER A 1 105 ? -13.174 -1.371 6.501 1.00 93.00 105 SER A C 1
ATOM 781 O O . SER A 1 105 ? -12.410 -2.072 5.839 1.00 93.00 105 SER A O 1
ATOM 783 N N . PHE A 1 106 ? -13.269 -1.497 7.829 1.00 94.75 106 PHE A N 1
ATOM 784 C CA . PHE A 1 106 ? -12.425 -2.368 8.649 1.00 94.75 106 PHE A CA 1
ATOM 785 C C . PHE A 1 106 ? -13.000 -3.764 8.892 1.00 94.75 106 PHE A C 1
ATOM 787 O O . PHE A 1 106 ? -12.369 -4.541 9.604 1.00 94.75 106 PHE A O 1
ATOM 794 N N . LYS A 1 107 ? -14.152 -4.130 8.311 1.00 92.44 107 LYS A N 1
ATOM 795 C CA . LYS A 1 107 ? -14.874 -5.375 8.642 1.00 92.44 107 LYS A CA 1
ATOM 796 C C . LYS A 1 107 ? -13.982 -6.623 8.703 1.00 92.44 107 LYS A C 1
ATOM 798 O O . LYS A 1 107 ? -14.041 -7.3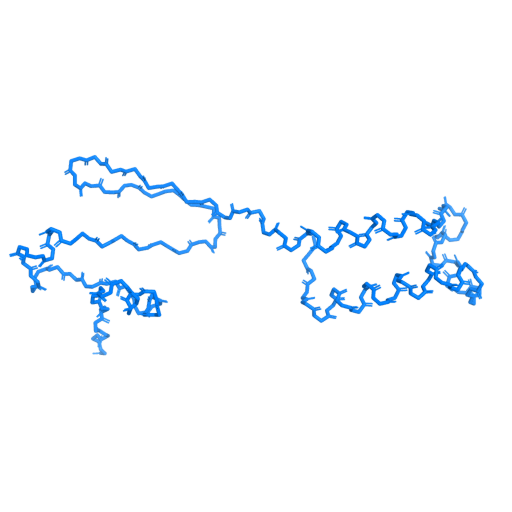61 9.679 1.00 92.44 107 LYS A O 1
ATOM 803 N N . GLY A 1 108 ? -13.125 -6.836 7.702 1.00 91.88 108 GLY A N 1
ATOM 804 C CA . GLY A 1 108 ? -12.241 -8.008 7.672 1.00 91.88 108 GLY A CA 1
ATOM 805 C C . GLY A 1 108 ? -11.213 -8.040 8.810 1.00 91.88 108 GLY A C 1
ATOM 806 O O . GLY A 1 108 ? -10.883 -9.112 9.302 1.00 91.88 108 GLY A O 1
ATOM 807 N N . LEU A 1 109 ? -10.730 -6.878 9.262 1.00 93.62 109 LEU A N 1
ATOM 808 C CA . LEU A 1 109 ? -9.822 -6.773 10.410 1.00 93.62 109 LEU A CA 1
ATOM 809 C C . LEU A 1 109 ? -10.586 -6.858 11.738 1.00 93.62 109 LEU A C 1
ATOM 811 O O . LEU A 1 109 ? -10.119 -7.493 12.682 1.00 93.62 109 LEU A O 1
ATOM 815 N N . ALA A 1 110 ? -11.775 -6.259 11.794 1.00 93.12 110 ALA A N 1
ATOM 816 C CA . ALA A 1 110 ? -12.649 -6.274 12.959 1.00 93.12 110 ALA A CA 1
ATOM 817 C C . ALA A 1 110 ? -13.074 -7.704 13.328 1.00 93.12 110 ALA A C 1
ATOM 819 O O . ALA A 1 110 ? -13.022 -8.071 14.498 1.00 93.12 110 ALA A O 1
ATOM 820 N N . GLU A 1 111 ? -13.397 -8.541 12.336 1.00 92.75 111 GLU A N 1
ATOM 821 C CA . GLU A 1 111 ? -13.737 -9.957 12.537 1.00 92.75 111 GLU A CA 1
ATOM 822 C C . GLU A 1 111 ? -12.592 -10.753 13.184 1.00 92.75 111 GLU A C 1
ATOM 824 O O . GLU A 1 111 ? -12.838 -11.577 14.063 1.00 92.75 111 GLU A O 1
ATOM 829 N N . VAL A 1 112 ? -11.340 -10.481 12.802 1.00 93.06 112 VAL A N 1
ATOM 830 C CA . VAL A 1 112 ? -10.155 -11.145 13.378 1.00 93.06 112 VAL A CA 1
ATOM 831 C C . VAL A 1 112 ? -9.959 -10.766 14.846 1.00 93.06 112 VAL A C 1
ATOM 833 O O . VAL A 1 112 ? -9.546 -11.602 15.649 1.00 93.06 112 VAL A O 1
ATOM 836 N N . LEU A 1 113 ? -10.255 -9.514 15.197 1.00 91.31 113 LEU A N 1
ATOM 837 C CA . LEU A 1 113 ? -10.068 -8.974 16.544 1.00 91.31 113 LEU A CA 1
ATOM 838 C C . LEU A 1 113 ? -11.326 -9.070 17.424 1.00 91.31 113 LEU A C 1
ATOM 840 O O . LEU A 1 113 ? -11.264 -8.748 18.607 1.00 91.31 113 LEU A O 1
ATOM 844 N N . GLY A 1 114 ? -12.460 -9.518 16.874 1.00 90.12 114 GLY A N 1
ATOM 845 C CA . GLY A 1 114 ? -13.738 -9.585 17.589 1.00 90.12 114 GLY A CA 1
ATOM 846 C C . GLY A 1 114 ? -14.327 -8.212 17.931 1.00 90.12 114 GLY A C 1
ATOM 847 O O . GLY A 1 114 ? -15.036 -8.081 18.926 1.00 90.12 114 GLY A O 1
ATOM 848 N N . VAL A 1 115 ? -14.016 -7.188 17.135 1.00 93.25 115 VAL A N 1
ATOM 849 C CA . VAL A 1 115 ? -14.474 -5.808 17.341 1.00 93.25 115 VAL A CA 1
ATOM 850 C C . VAL A 1 115 ? -15.790 -5.579 16.580 1.00 93.25 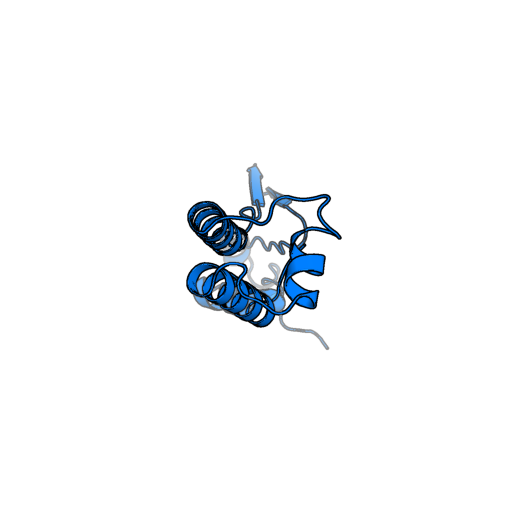115 VAL A C 1
ATOM 852 O O . VAL A 1 115 ? -15.896 -5.991 15.422 1.00 93.25 115 VAL A O 1
ATOM 855 N N . PRO A 1 116 ? -16.810 -4.939 17.185 1.00 91.69 116 PRO A N 1
ATOM 856 C CA . PRO A 1 116 ? -18.050 -4.608 16.491 1.00 91.69 116 PRO A CA 1
ATOM 857 C C . PRO A 1 116 ? -17.806 -3.609 15.357 1.00 91.69 116 PRO A C 1
ATOM 859 O O . PRO A 1 116 ? -16.994 -2.694 15.468 1.00 91.69 116 PRO A O 1
ATOM 862 N N . VAL A 1 117 ? -18.552 -3.773 14.269 1.00 92.69 117 VAL A N 1
ATOM 863 C CA . VAL A 1 117 ? -18.564 -2.851 13.130 1.00 92.69 117 VAL A CA 1
ATOM 864 C C . VAL A 1 117 ? -19.810 -1.978 13.234 1.00 92.69 117 VAL A C 1
ATOM 866 O O . VAL A 1 117 ? -20.880 -2.491 13.565 1.00 92.69 117 VAL A O 1
ATOM 869 N N . GLU A 1 118 ? -19.692 -0.681 12.950 1.00 86.50 118 GLU A N 1
ATOM 870 C CA . GLU A 1 118 ? -20.844 0.223 12.917 1.00 86.50 118 GLU A CA 1
ATOM 871 C C . GLU A 1 118 ? -21.906 -0.288 11.932 1.00 86.50 118 GLU A C 1
ATOM 873 O O . GLU A 1 118 ? -21.615 -0.612 10.774 1.00 86.50 118 GLU A O 1
ATOM 878 N N . ALA A 1 119 ? -23.155 -0.364 12.393 1.00 67.12 119 ALA A N 1
ATOM 879 C CA . ALA A 1 119 ? -24.285 -0.625 11.518 1.00 67.12 119 ALA A CA 1
ATOM 880 C C . ALA A 1 119 ? -24.565 0.641 10.698 1.00 67.12 119 ALA A C 1
ATOM 882 O O . ALA A 1 119 ? -24.768 1.714 11.265 1.00 67.12 119 ALA A O 1
ATOM 883 N N . HIS A 1 120 ? -24.586 0.522 9.367 1.00 53.59 120 HIS A N 1
ATOM 884 C CA . HIS A 1 120 ? -25.093 1.592 8.505 1.00 53.59 120 HIS A CA 1
ATOM 885 C C . HIS A 1 120 ? -26.539 1.891 8.913 1.00 53.59 120 HIS A C 1
ATOM 887 O O . HIS A 1 120 ? -27.418 1.050 8.729 1.00 53.59 120 HIS A O 1
ATOM 893 N N . HIS A 1 121 ? -26.782 3.069 9.483 1.00 44.44 121 HIS A N 1
ATOM 894 C CA . HIS A 1 121 ? -28.118 3.645 9.487 1.00 44.44 121 HIS A CA 1
ATOM 895 C C . HIS A 1 121 ? -28.337 4.248 8.095 1.00 44.44 121 HIS A C 1
ATOM 897 O O . HIS A 1 121 ? -27.795 5.310 7.792 1.00 44.44 121 HIS A O 1
ATOM 903 N N . GLU A 1 122 ? -29.050 3.506 7.242 1.00 34.06 122 GLU A N 1
ATOM 904 C CA . GLU A 1 122 ? -29.609 4.006 5.975 1.00 34.06 122 GLU A CA 1
ATOM 905 C C . GLU A 1 122 ? -30.599 5.160 6.197 1.00 34.06 122 GLU A C 1
ATOM 907 O O . GLU A 1 122 ? -31.355 5.123 7.199 1.00 34.06 122 GLU A O 1
#

pLDDT: mean 84.09, std 11.68, range [34.06, 95.06]

Foldseek 3Di:
DDDDPVRLVVVLVVLVVCQVVPPPDDPVVVCVQCVNVVRDHDHNVRSVVVNVVSVCVVVPPPWDWDWDDDPNDTDIDTHPPDDDDDADPVVCVVPVPPGAWDAPVCVVVCVVVVTDYGDDPD

Radius of gyration: 25.28 Å; chains: 1; bounding box: 55×24×66 Å

Sequence (122 aa):
MVFSQRELATVLAALRFWARTGISGTPLEHSIATEGEVLRPLNMEEVDVLCERLNTVDDHEAKRVLVSVSGGVADIACDPGVEVAVFDHDAFASDPEATAGVPSSFKGLAEVLGVPVEAHHE

Secondary structure (DSSP, 8-state):
----HHHHHHHHHHHHHHHHHTT-S-HHHHHHHHTTTTSPPP-HHHHHHHHHHHHHTTS-----EEEEEETTEEEEEE-TT-------HHHHHH-TTTS--B-GGGHHHHHHHTPPBPP---

Organism: Aromatoleum aromaticum (strain DSM 19018 / LMG 30748 / EbN1) (NCBI:txid76114)